Protein AF-A0A4Y2K8T0-F1 (afdb_monomer_lite)

Organism: Araneus ventricosus (NCBI:txid182803)

Sequence (163 aa):
MEDGILGDSIRFCVNQLVFAHQYVFPCTVATMCGVLFKEFSVFLQRFHEHLQDQCLPLSRNTVISAMKLYSSLYELAHELRNATSLICFVLLSCQLSIMYCSIAVFVLAKTENISIPQICENCLVIALVPASILVIVSCASKIGLQHQKIEISLSLLRSKLNL

Foldseek 3Di:
DVVVVVVVVVVVVVVVVCLCVQAVVLLVLLVVLLVVLQVLLVVLVVLLVVLVVVPVPDDVVVLVVSVVVLVVSVVVVVVSCVVCVVSNVVSLVSLVVVLVVLVVCVVPDDPVPADPVSVVSNVCSPPRSVVSVCSNVVSVVSNVVSNVSSVVSSVVSCVVVVD

Structure (mmCIF, N/CA/C/O backbone):
data_AF-A0A4Y2K8T0-F1
#
_entry.id   AF-A0A4Y2K8T0-F1
#
loop_
_atom_site.group_PDB
_atom_site.id
_atom_site.type_symbol
_atom_site.label_atom_id
_atom_site.label_alt_id
_atom_site.label_comp_id
_atom_site.label_asym_id
_atom_site.label_entity_id
_atom_site.label_seq_id
_atom_site.pdbx_PDB_ins_code
_atom_site.Cartn_x
_atom_site.Cartn_y
_atom_site.Cartn_z
_atom_site.occupancy
_atom_site.B_iso_or_equiv
_atom_site.auth_seq_id
_atom_site.auth_comp_id
_atom_site.auth_asym_id
_atom_site.auth_atom_id
_atom_site.pdbx_PDB_model_num
ATOM 1 N N . MET A 1 1 ? 13.034 -15.402 -43.008 1.00 50.50 1 MET A N 1
ATOM 2 C CA . MET A 1 1 ? 12.254 -14.166 -42.747 1.00 50.50 1 MET A CA 1
ATOM 3 C C . MET A 1 1 ? 11.307 -14.372 -41.566 1.00 50.50 1 MET A C 1
ATOM 5 O O . MET A 1 1 ? 11.224 -13.486 -40.730 1.00 50.50 1 MET A O 1
ATOM 9 N N . GLU A 1 2 ? 10.685 -15.550 -41.433 1.00 52.88 2 GLU A N 1
ATOM 10 C CA . GLU A 1 2 ? 9.852 -15.928 -40.273 1.00 52.88 2 GLU A CA 1
ATOM 11 C C . GLU A 1 2 ? 10.627 -16.039 -38.945 1.00 52.88 2 GLU A C 1
ATOM 13 O O . GLU A 1 2 ? 10.123 -15.590 -37.918 1.00 52.88 2 GLU A O 1
ATOM 18 N N . ASP A 1 3 ? 11.880 -16.510 -38.960 1.00 56.25 3 ASP A N 1
ATOM 19 C CA . ASP A 1 3 ? 12.698 -16.636 -37.735 1.00 56.25 3 ASP A CA 1
ATOM 20 C C . ASP A 1 3 ? 13.004 -15.291 -37.053 1.00 56.25 3 ASP A C 1
ATOM 22 O O . ASP A 1 3 ? 13.142 -15.220 -35.832 1.00 56.25 3 ASP A O 1
ATOM 26 N N . GLY A 1 4 ? 13.073 -14.204 -37.831 1.00 62.00 4 GLY A N 1
ATOM 27 C CA . GLY A 1 4 ? 13.285 -12.852 -37.306 1.00 62.00 4 GLY A CA 1
ATOM 28 C C . GLY A 1 4 ? 12.047 -12.304 -36.596 1.00 62.00 4 GLY A C 1
ATOM 29 O O . GLY A 1 4 ? 12.155 -11.754 -35.506 1.00 62.00 4 GLY A O 1
ATOM 30 N N . ILE A 1 5 ? 10.859 -12.539 -37.163 1.00 68.12 5 ILE A N 1
ATOM 31 C CA . ILE A 1 5 ? 9.579 -12.096 -36.586 1.00 68.12 5 ILE A CA 1
ATOM 32 C C . ILE A 1 5 ? 9.290 -12.851 -35.283 1.00 68.12 5 ILE A C 1
ATOM 34 O O . ILE A 1 5 ? 8.839 -12.253 -34.305 1.00 68.12 5 ILE A O 1
ATOM 38 N N . LEU A 1 6 ? 9.591 -14.154 -35.246 1.00 72.94 6 LEU A N 1
ATOM 39 C CA . LEU A 1 6 ? 9.446 -14.965 -34.039 1.00 72.94 6 LEU A CA 1
ATOM 40 C C . LEU A 1 6 ? 10.425 -14.515 -32.942 1.00 72.94 6 LEU A C 1
ATOM 42 O O . LEU A 1 6 ? 10.022 -14.351 -31.790 1.00 72.94 6 LEU A O 1
ATOM 46 N N . GLY A 1 7 ? 11.688 -14.256 -33.297 1.00 73.31 7 GLY A N 1
ATOM 47 C CA . GLY A 1 7 ? 12.701 -13.751 -32.366 1.00 73.31 7 GLY A CA 1
ATOM 48 C C . GLY A 1 7 ? 12.352 -12.380 -31.776 1.00 73.31 7 GLY A C 1
ATOM 49 O O . GLY A 1 7 ? 12.471 -12.179 -30.563 1.00 73.31 7 GLY A O 1
ATOM 50 N N . ASP A 1 8 ? 11.858 -11.461 -32.603 1.00 72.75 8 ASP A N 1
ATOM 51 C CA . ASP A 1 8 ? 11.431 -10.130 -32.161 1.00 72.75 8 ASP A CA 1
ATOM 52 C C . ASP A 1 8 ? 10.163 -10.192 -31.294 1.00 72.75 8 ASP A C 1
ATOM 54 O O . ASP A 1 8 ? 10.077 -9.506 -30.271 1.00 72.75 8 ASP A O 1
ATOM 58 N N . SER A 1 9 ? 9.213 -11.072 -31.630 1.00 73.81 9 SER A N 1
ATOM 59 C CA . SER A 1 9 ? 8.005 -11.300 -30.827 1.00 73.81 9 SER A CA 1
ATOM 60 C C . SER A 1 9 ? 8.332 -11.877 -29.445 1.00 73.81 9 SER A C 1
ATOM 62 O O . SER A 1 9 ? 7.824 -11.382 -28.437 1.00 73.81 9 SER A O 1
ATOM 64 N N . ILE A 1 10 ? 9.248 -12.849 -29.366 1.00 76.38 10 ILE A N 1
ATOM 65 C CA . ILE A 1 10 ? 9.703 -13.418 -28.089 1.00 76.38 10 ILE A CA 1
ATOM 66 C C . ILE A 1 10 ? 10.378 -12.343 -27.230 1.00 76.38 10 ILE A C 1
ATOM 68 O O . ILE A 1 10 ? 10.063 -12.228 -26.044 1.00 76.38 10 ILE A O 1
ATOM 72 N N . ARG A 1 11 ? 11.265 -11.515 -27.804 1.00 72.44 11 ARG A N 1
ATOM 73 C CA . ARG A 1 11 ? 11.920 -10.418 -27.062 1.00 72.44 11 ARG A CA 1
ATOM 74 C C . ARG A 1 11 ? 10.912 -9.401 -26.541 1.00 72.44 11 ARG A C 1
ATOM 76 O O . ARG A 1 11 ? 11.034 -8.969 -25.396 1.00 72.44 11 ARG A O 1
ATOM 83 N N . PHE A 1 12 ? 9.907 -9.052 -27.342 1.00 75.00 12 PHE A N 1
ATOM 84 C CA . PHE A 1 12 ? 8.834 -8.164 -26.908 1.00 75.00 12 PHE A CA 1
ATOM 85 C C . PHE A 1 12 ? 8.039 -8.763 -25.739 1.00 75.00 12 PHE A C 1
ATOM 87 O O . PHE A 1 12 ? 7.863 -8.100 -24.717 1.00 75.00 12 PHE A O 1
ATOM 94 N N . CYS A 1 13 ? 7.619 -10.028 -25.843 1.00 75.06 13 CYS A N 1
ATOM 95 C CA . CYS A 1 13 ? 6.895 -10.717 -24.774 1.00 75.06 13 CYS A CA 1
ATOM 96 C C . CYS A 1 13 ? 7.715 -10.811 -23.482 1.00 75.06 13 CYS A C 1
ATOM 98 O O . CYS A 1 13 ? 7.183 -10.528 -22.411 1.00 75.06 13 CYS A O 1
ATOM 100 N N . VAL A 1 14 ? 9.003 -11.158 -23.567 1.00 77.12 14 VAL A N 1
ATOM 101 C CA . VAL A 1 14 ? 9.891 -11.236 -22.397 1.00 77.12 14 VAL A CA 1
ATOM 102 C C . VAL A 1 14 ? 10.060 -9.865 -21.746 1.00 77.12 14 VAL A C 1
ATOM 104 O O . VAL A 1 14 ? 9.923 -9.766 -20.529 1.00 77.12 14 VAL A O 1
ATOM 107 N N . ASN A 1 15 ? 10.273 -8.799 -22.525 1.00 73.44 15 ASN A N 1
ATOM 108 C CA . ASN A 1 15 ? 10.371 -7.444 -21.977 1.00 73.44 15 ASN A CA 1
ATOM 109 C C . ASN A 1 15 ? 9.080 -7.011 -21.274 1.00 73.44 15 ASN A C 1
ATOM 111 O O . ASN A 1 15 ? 9.148 -6.481 -20.169 1.00 73.44 15 ASN A O 1
ATOM 115 N N . GLN A 1 16 ? 7.911 -7.284 -21.860 1.00 72.62 16 GLN A N 1
ATOM 116 C CA . GLN A 1 16 ? 6.627 -6.983 -21.219 1.00 72.62 16 GLN A CA 1
ATOM 117 C C . GLN A 1 16 ? 6.419 -7.792 -19.934 1.00 72.62 16 GLN A C 1
ATOM 119 O O . GLN A 1 16 ? 5.904 -7.266 -18.949 1.00 72.62 16 GLN A O 1
ATOM 124 N N . LEU A 1 17 ? 6.853 -9.055 -19.908 1.00 75.88 17 LEU A N 1
ATOM 125 C CA . LEU A 1 17 ? 6.754 -9.904 -18.721 1.00 75.88 17 LEU A CA 1
ATOM 126 C C . LEU A 1 17 ? 7.664 -9.403 -17.590 1.00 75.88 17 LEU A C 1
ATOM 128 O O . LEU A 1 17 ? 7.237 -9.326 -16.438 1.00 75.88 17 LEU A O 1
ATOM 132 N N . VAL A 1 18 ? 8.899 -9.017 -17.926 1.00 76.62 18 VAL A N 1
ATOM 133 C CA . VAL A 1 18 ? 9.856 -8.410 -16.989 1.00 76.62 18 VAL A CA 1
ATOM 134 C C . VAL A 1 18 ? 9.315 -7.078 -16.475 1.00 76.62 18 VAL A C 1
ATOM 136 O O . VAL A 1 18 ? 9.302 -6.860 -15.266 1.00 76.62 18 VAL A O 1
ATOM 139 N N . PHE A 1 19 ? 8.782 -6.232 -17.358 1.00 72.44 19 PHE A N 1
ATOM 140 C CA . PHE A 1 19 ? 8.165 -4.960 -16.987 1.00 72.44 19 PHE A CA 1
ATOM 141 C C . PHE A 1 19 ? 6.970 -5.163 -16.040 1.00 72.44 19 PHE A C 1
ATOM 143 O O . PHE A 1 19 ? 6.880 -4.542 -14.977 1.00 72.44 19 PHE A O 1
ATOM 150 N N . ALA A 1 20 ? 6.067 -6.089 -16.368 1.00 73.44 20 ALA A N 1
ATOM 151 C CA . ALA A 1 20 ? 4.927 -6.416 -15.520 1.00 73.44 20 ALA A CA 1
ATOM 152 C C . ALA A 1 20 ? 5.370 -6.926 -14.139 1.00 73.44 20 ALA A C 1
ATOM 154 O O . ALA A 1 20 ? 4.820 -6.510 -13.117 1.00 73.44 20 ALA A O 1
ATOM 155 N N . HIS A 1 21 ? 6.393 -7.778 -14.088 1.00 74.06 21 HIS A N 1
ATOM 156 C CA . HIS A 1 21 ? 6.911 -8.308 -12.831 1.00 74.06 21 HIS A CA 1
ATOM 157 C C . HIS A 1 21 ? 7.630 -7.247 -11.986 1.00 74.06 21 HIS A C 1
ATOM 159 O O . HIS A 1 21 ? 7.464 -7.209 -10.769 1.00 74.06 21 HIS A O 1
ATOM 165 N N . GLN A 1 22 ? 8.403 -6.366 -12.616 1.00 70.31 22 GLN A N 1
ATOM 166 C CA . GLN A 1 22 ? 9.252 -5.405 -11.917 1.00 70.31 22 GLN A CA 1
ATOM 167 C C . GLN A 1 22 ? 8.499 -4.137 -11.490 1.00 70.31 22 GLN A C 1
ATOM 169 O O . GLN A 1 22 ? 8.862 -3.522 -10.487 1.00 70.31 22 GLN A O 1
ATOM 174 N N . TYR A 1 23 ? 7.433 -3.765 -12.207 1.00 71.00 23 TYR A N 1
ATOM 175 C CA . TYR A 1 23 ? 6.730 -2.497 -11.990 1.00 71.00 23 TYR A CA 1
ATOM 176 C C . TYR A 1 23 ? 5.252 -2.679 -11.644 1.00 71.00 23 TYR A C 1
ATOM 178 O O . TYR A 1 23 ? 4.779 -2.136 -10.644 1.00 71.00 23 TYR A O 1
ATOM 186 N N . VAL A 1 24 ? 4.512 -3.477 -12.418 1.00 73.31 24 VAL A N 1
ATOM 187 C CA . VAL A 1 24 ? 3.059 -3.637 -12.224 1.00 73.31 24 VAL A CA 1
ATOM 188 C C . VAL A 1 24 ? 2.750 -4.478 -10.989 1.00 73.31 24 VAL A C 1
ATOM 190 O O . VAL A 1 24 ? 1.855 -4.132 -10.215 1.00 73.31 24 VAL A O 1
ATOM 193 N N . PHE A 1 25 ? 3.497 -5.558 -10.760 1.00 76.44 25 PHE A N 1
ATOM 194 C CA . PHE A 1 25 ? 3.270 -6.450 -9.626 1.00 76.44 25 PHE A CA 1
ATOM 195 C C . PHE A 1 25 ? 3.483 -5.748 -8.271 1.00 76.44 25 PHE A C 1
ATOM 197 O O . PHE A 1 25 ? 2.545 -5.750 -7.470 1.00 76.44 25 PHE A O 1
ATOM 204 N N . PRO A 1 26 ? 4.605 -5.043 -8.015 1.00 74.69 26 PRO A N 1
ATOM 205 C CA . PRO A 1 26 ? 4.769 -4.244 -6.802 1.00 74.69 26 PRO A CA 1
ATOM 206 C C . PRO A 1 26 ? 3.658 -3.209 -6.603 1.00 74.69 26 PRO A C 1
ATOM 208 O O . PRO A 1 26 ? 3.173 -3.037 -5.485 1.00 74.69 26 PRO A O 1
ATOM 211 N N . CYS A 1 27 ? 3.223 -2.536 -7.679 1.00 71.94 27 CYS A N 1
ATOM 212 C CA . CYS A 1 27 ? 2.149 -1.539 -7.611 1.00 71.94 27 CYS A CA 1
ATOM 213 C C . CYS A 1 27 ? 0.830 -2.196 -7.216 1.00 71.94 27 CYS A C 1
ATOM 215 O O . CYS A 1 27 ? 0.133 -1.694 -6.341 1.00 71.94 27 CYS A O 1
ATOM 217 N N . THR A 1 28 ? 0.535 -3.358 -7.792 1.00 78.19 28 THR A N 1
ATOM 218 C CA . THR A 1 28 ? -0.676 -4.127 -7.496 1.00 78.19 28 THR A CA 1
ATOM 219 C C . THR A 1 28 ? -0.688 -4.598 -6.045 1.00 78.19 28 THR A C 1
ATOM 221 O O . THR A 1 28 ? -1.700 -4.441 -5.366 1.00 78.19 28 THR A O 1
ATOM 224 N N . VAL A 1 29 ? 0.435 -5.112 -5.531 1.00 78.88 29 VAL A N 1
ATOM 225 C CA . VAL A 1 29 ? 0.552 -5.528 -4.123 1.00 78.88 29 VAL A CA 1
ATOM 226 C C . VAL A 1 29 ? 0.382 -4.327 -3.189 1.00 78.88 29 VAL A C 1
ATOM 228 O O . VAL A 1 29 ? -0.402 -4.398 -2.245 1.00 78.88 29 VAL A O 1
ATOM 231 N N . ALA A 1 30 ? 1.033 -3.199 -3.485 1.00 76.69 30 ALA A N 1
ATOM 232 C CA . ALA A 1 30 ? 0.877 -1.960 -2.724 1.00 76.69 30 ALA A CA 1
ATOM 233 C C . ALA A 1 30 ? -0.586 -1.471 -2.706 1.00 76.69 30 ALA A C 1
ATOM 235 O O . ALA A 1 30 ? -1.118 -1.120 -1.649 1.00 76.69 30 ALA A O 1
ATOM 236 N N . THR A 1 31 ? -1.272 -1.507 -3.852 1.00 75.50 31 THR A N 1
ATOM 237 C CA . THR A 1 31 ? -2.699 -1.172 -3.949 1.00 75.50 31 THR A CA 1
ATOM 238 C C . THR A 1 31 ? -3.567 -2.145 -3.154 1.00 75.50 31 THR A C 1
ATOM 240 O O . THR A 1 31 ? -4.449 -1.692 -2.428 1.00 75.50 31 THR A O 1
ATOM 243 N N . MET A 1 32 ? -3.307 -3.453 -3.222 1.00 81.75 32 MET A N 1
ATOM 244 C CA . MET A 1 32 ? -4.031 -4.463 -2.438 1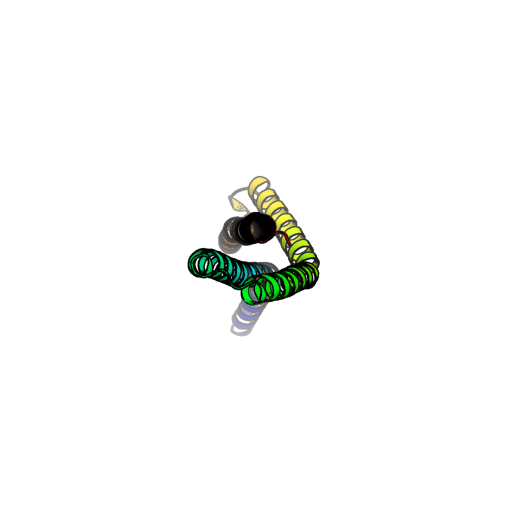.00 81.75 32 MET A CA 1
ATOM 245 C C . MET A 1 32 ? -3.869 -4.234 -0.931 1.00 81.75 32 MET A C 1
ATOM 247 O O . MET A 1 32 ? -4.861 -4.242 -0.202 1.00 81.75 32 MET A O 1
ATOM 251 N N . CYS A 1 33 ? -2.654 -3.934 -0.460 1.00 78.25 33 CYS A N 1
ATOM 252 C CA . CYS A 1 33 ? -2.424 -3.530 0.929 1.00 78.25 33 CYS A CA 1
ATOM 253 C C . CYS A 1 33 ? -3.227 -2.269 1.285 1.00 78.25 33 CYS A C 1
ATOM 255 O O . CYS A 1 33 ? -3.870 -2.217 2.333 1.00 78.25 33 CYS A O 1
ATOM 257 N N . GLY A 1 34 ? -3.257 -1.276 0.394 1.00 77.19 34 GLY A N 1
ATOM 258 C CA . GLY A 1 34 ? -4.091 -0.083 0.540 1.00 77.19 34 GLY A CA 1
ATOM 259 C C . GLY A 1 34 ? -5.588 -0.387 0.668 1.00 77.19 34 GLY A C 1
ATOM 260 O O . GLY A 1 34 ? -6.259 0.190 1.524 1.00 77.19 34 GLY A O 1
ATOM 261 N N . VAL A 1 35 ? -6.115 -1.318 -0.133 1.00 82.12 35 VAL A N 1
ATOM 262 C CA . VAL A 1 35 ? -7.517 -1.766 -0.058 1.00 82.12 35 VAL A CA 1
ATOM 263 C C . VAL A 1 35 ? -7.807 -2.437 1.283 1.00 82.12 35 VAL A C 1
ATOM 265 O O . VAL A 1 35 ? -8.802 -2.092 1.917 1.00 82.12 35 VAL A O 1
ATOM 268 N N . LEU A 1 36 ? -6.924 -3.319 1.759 1.00 80.31 36 LEU A N 1
ATOM 269 C CA . LEU A 1 36 ? -7.068 -3.945 3.079 1.00 80.31 36 LEU A CA 1
ATOM 270 C C . LEU A 1 36 ? -7.102 -2.897 4.197 1.00 80.31 36 LEU A C 1
ATOM 272 O O . LEU A 1 36 ? -7.977 -2.940 5.062 1.00 80.31 36 LEU A O 1
ATOM 276 N N . PHE A 1 37 ? -6.209 -1.905 4.147 1.00 79.19 37 PHE A N 1
ATOM 277 C CA . PHE A 1 37 ? -6.225 -0.798 5.103 1.00 79.19 37 PHE A CA 1
ATOM 278 C C . PHE A 1 37 ? -7.504 0.046 5.010 1.00 79.19 37 PHE A C 1
ATOM 280 O O . PHE A 1 37 ? -8.031 0.489 6.032 1.00 79.19 37 PHE A O 1
ATOM 287 N N . LYS A 1 38 ? -8.036 0.264 3.804 1.00 82.56 38 LYS A N 1
ATOM 288 C CA . LYS A 1 38 ? -9.302 0.979 3.610 1.00 82.56 38 LYS A CA 1
ATOM 289 C C . LYS A 1 38 ? -10.477 0.219 4.225 1.00 82.56 38 LYS A C 1
ATOM 291 O O . LYS A 1 38 ? -11.241 0.827 4.971 1.00 82.56 38 LYS A O 1
ATOM 296 N N . GLU A 1 39 ? -10.617 -1.071 3.933 1.00 83.06 39 GLU A N 1
ATOM 297 C CA . GLU A 1 39 ? -11.683 -1.911 4.497 1.00 83.06 39 GLU A CA 1
ATOM 298 C C . GLU A 1 39 ? -11.606 -1.942 6.025 1.00 83.06 39 GLU A C 1
ATOM 300 O O . GLU A 1 39 ? -12.606 -1.719 6.710 1.00 83.06 39 GLU A O 1
ATOM 305 N N . PHE A 1 40 ? -10.397 -2.089 6.571 1.00 80.25 40 PHE A N 1
ATOM 306 C CA . PHE A 1 40 ? -10.179 -2.027 8.011 1.00 80.25 40 PHE A CA 1
ATOM 307 C C . PHE A 1 40 ? -10.576 -0.664 8.606 1.00 80.25 40 PHE A C 1
ATOM 309 O O . PHE A 1 40 ? -11.249 -0.594 9.634 1.00 80.25 40 PHE A O 1
ATOM 316 N N . SER A 1 41 ? -10.238 0.438 7.930 1.00 78.69 41 SER A N 1
ATOM 317 C CA . SER A 1 41 ? -10.660 1.779 8.345 1.00 78.69 41 SER A CA 1
ATOM 318 C C . SER A 1 41 ? -12.182 1.959 8.322 1.00 78.69 41 SER A C 1
ATOM 320 O O . SER A 1 41 ? -12.708 2.650 9.196 1.00 78.69 41 SER A O 1
ATOM 322 N N . VAL A 1 42 ? -12.886 1.392 7.336 1.00 84.19 42 VAL A N 1
ATOM 323 C CA . VAL A 1 42 ? -14.359 1.437 7.259 1.00 84.19 42 VAL A CA 1
ATOM 324 C C . VAL A 1 42 ? -14.971 0.619 8.390 1.00 84.19 42 VAL A C 1
ATOM 326 O O . VAL A 1 42 ? -15.927 1.062 9.025 1.00 84.19 42 VAL A O 1
ATOM 329 N N . PHE A 1 43 ? -14.399 -0.548 8.683 1.00 83.56 43 PHE A N 1
ATOM 330 C CA . PHE A 1 43 ? -14.824 -1.372 9.805 1.00 83.56 43 PHE A CA 1
ATOM 331 C C . PHE A 1 43 ? -14.697 -0.621 11.141 1.00 83.56 43 PHE A C 1
ATOM 333 O O . PHE A 1 43 ? -15.663 -0.558 11.902 1.00 83.56 43 PHE A O 1
ATOM 340 N N . LEU A 1 44 ? -13.546 0.013 11.401 1.00 80.50 44 LEU A N 1
ATOM 341 C CA . LEU A 1 44 ? -13.340 0.829 12.605 1.00 80.50 44 LEU A CA 1
ATOM 342 C C . LEU A 1 44 ? -14.329 1.994 12.696 1.00 80.50 44 LEU A C 1
ATOM 344 O O . LEU A 1 44 ? -14.848 2.278 13.774 1.00 80.50 44 LEU A O 1
ATOM 348 N N . GLN A 1 45 ? -14.616 2.654 11.573 1.00 81.75 45 GLN A N 1
ATOM 349 C CA . GLN A 1 45 ? -15.601 3.730 11.540 1.00 81.75 45 GLN A CA 1
ATOM 350 C C . GLN A 1 45 ? -16.996 3.227 11.939 1.00 81.75 45 GLN A C 1
ATOM 352 O O . GLN A 1 45 ? -17.627 3.830 12.802 1.00 81.75 45 GLN A O 1
ATOM 357 N N . ARG A 1 46 ? -17.452 2.100 11.379 1.00 84.81 46 ARG A N 1
ATOM 358 C CA . ARG A 1 46 ? -18.745 1.500 11.753 1.00 84.81 46 ARG A CA 1
ATOM 359 C C . ARG A 1 46 ? -18.788 1.103 13.224 1.00 84.81 46 ARG A C 1
ATOM 361 O O . ARG A 1 46 ? -19.816 1.262 13.871 1.00 84.81 46 ARG A O 1
ATOM 368 N N . PHE A 1 47 ? -17.677 0.605 13.764 1.00 81.12 47 PHE A N 1
ATOM 369 C CA . PHE A 1 47 ? -17.577 0.302 15.189 1.00 81.12 47 PHE A CA 1
ATOM 370 C C . PHE A 1 47 ? -17.713 1.564 16.054 1.00 81.12 47 PHE A C 1
ATOM 372 O O . PHE A 1 47 ? -18.421 1.546 17.059 1.00 81.12 47 PHE A O 1
ATOM 379 N N . HIS A 1 48 ? -17.086 2.671 15.649 1.00 80.50 48 HIS A N 1
ATOM 380 C CA . HIS A 1 48 ? -17.233 3.962 16.321 1.00 80.50 48 HIS A CA 1
ATOM 381 C C . HIS A 1 48 ? -18.670 4.505 16.256 1.00 80.50 48 HIS A C 1
ATOM 383 O O . HIS A 1 48 ? -19.196 4.943 17.277 1.00 80.50 48 HIS A O 1
ATOM 389 N N . GLU A 1 49 ? -19.314 4.443 15.089 1.00 83.50 49 GLU A N 1
ATOM 390 C CA . GLU A 1 49 ? -20.721 4.836 14.907 1.00 83.50 49 GLU A CA 1
ATOM 391 C C . GLU A 1 49 ? -21.641 3.987 15.796 1.00 83.50 49 GLU A C 1
ATOM 393 O O . GLU A 1 49 ? -22.451 4.519 16.551 1.00 83.50 49 GLU A O 1
ATOM 398 N N . HIS A 1 50 ? -21.430 2.669 15.824 1.00 79.69 50 HIS A N 1
ATOM 399 C CA . HIS A 1 50 ? -22.181 1.766 16.693 1.00 79.69 50 HIS A CA 1
ATOM 400 C C . HIS A 1 50 ? -21.987 2.074 18.186 1.00 79.69 50 HIS A C 1
ATOM 402 O O . HIS A 1 50 ? -22.936 2.013 18.967 1.00 79.69 50 HIS A O 1
ATOM 408 N N . LEU A 1 51 ? -20.766 2.435 18.592 1.00 73.62 51 LEU A N 1
ATOM 409 C CA . LEU A 1 51 ? -20.465 2.891 19.950 1.00 73.62 51 LEU A CA 1
ATOM 410 C C . LEU A 1 51 ? -21.208 4.187 20.315 1.00 73.62 51 LEU A C 1
ATOM 412 O O . LEU A 1 51 ? -21.627 4.334 21.463 1.00 73.62 51 LEU A O 1
ATOM 416 N N . GLN A 1 52 ? -21.370 5.117 19.368 1.00 73.62 52 GLN A N 1
ATOM 417 C CA . GLN A 1 52 ? -22.150 6.341 19.578 1.00 73.62 52 GLN A CA 1
ATOM 418 C C . GLN A 1 52 ? -23.657 6.066 19.655 1.00 73.62 52 GLN A C 1
ATOM 420 O O . GLN A 1 52 ? -24.323 6.632 20.521 1.00 73.62 52 GLN A O 1
ATOM 425 N N . ASP A 1 53 ? -24.185 5.165 18.828 1.00 73.69 53 ASP A N 1
ATOM 426 C CA . ASP A 1 53 ? -25.613 4.815 18.836 1.00 73.69 53 ASP A CA 1
ATOM 427 C C . ASP A 1 53 ? -26.019 4.043 20.102 1.00 73.69 53 ASP A C 1
ATOM 429 O O . ASP A 1 53 ? -27.095 4.257 20.663 1.00 73.69 53 ASP A O 1
ATOM 433 N N . GLN A 1 54 ? -25.134 3.187 20.625 1.00 63.88 54 GLN A N 1
ATOM 434 C CA . GLN A 1 54 ? -25.362 2.447 21.874 1.00 63.88 54 GLN A CA 1
ATOM 435 C C . GLN A 1 54 ? -25.228 3.309 23.142 1.00 63.88 54 GLN A C 1
ATOM 437 O O . GLN A 1 54 ? -25.383 2.803 24.256 1.00 63.88 54 GLN A O 1
ATOM 442 N N . CYS A 1 55 ? -24.992 4.617 23.008 1.00 58.16 55 CYS A N 1
ATOM 443 C CA . CYS A 1 55 ? -24.858 5.535 24.139 1.00 58.16 55 CYS A CA 1
ATOM 444 C C . CYS A 1 55 ? -26.187 5.787 24.901 1.00 58.16 55 CYS A C 1
ATOM 446 O O . CYS A 1 55 ? -26.198 6.500 25.904 1.00 58.16 55 CYS A O 1
ATOM 448 N N . LEU A 1 56 ? -27.309 5.203 24.452 1.00 55.22 56 LEU A N 1
ATOM 449 C CA . LEU A 1 56 ? -28.672 5.521 24.907 1.00 55.22 56 LEU A CA 1
ATOM 450 C C . LEU A 1 56 ? -29.536 4.324 25.372 1.00 55.22 56 LEU A C 1
ATOM 452 O O . LEU A 1 56 ? -30.746 4.478 25.526 1.00 55.22 56 LEU A O 1
ATOM 456 N N . PRO A 1 57 ? -28.952 3.165 25.728 1.00 59.66 57 PRO A N 1
ATOM 457 C CA . PRO A 1 57 ? -29.009 2.790 27.146 1.00 59.66 57 PRO A CA 1
ATOM 458 C C . PRO A 1 57 ? -27.721 2.079 27.596 1.00 59.66 57 PRO A C 1
ATOM 460 O O . PRO A 1 57 ? -27.487 0.906 27.306 1.00 59.66 57 PRO A O 1
ATOM 463 N N . LEU A 1 58 ? -26.876 2.797 28.339 1.00 60.41 58 LEU A N 1
ATOM 464 C CA . LEU A 1 58 ? -25.555 2.338 28.775 1.00 60.41 58 LEU A CA 1
ATOM 465 C C . LEU A 1 58 ? -25.643 1.218 29.828 1.00 60.41 58 LEU A C 1
ATOM 467 O O . LEU A 1 58 ? -25.653 1.466 31.034 1.00 60.41 58 LEU A O 1
ATOM 471 N N . SER A 1 59 ? -25.664 -0.041 29.390 1.00 71.94 59 SER A N 1
ATOM 472 C CA . SER A 1 59 ? -25.400 -1.162 30.294 1.00 71.94 59 SER A CA 1
ATOM 473 C C . SER A 1 59 ? -23.887 -1.302 30.511 1.00 71.94 59 SER A C 1
ATOM 475 O O . SER A 1 59 ? -23.096 -1.274 29.564 1.00 71.94 59 SER A O 1
ATOM 477 N N . ARG A 1 60 ? -23.460 -1.490 31.765 1.00 73.12 60 ARG A N 1
ATOM 478 C CA . ARG A 1 60 ? -22.047 -1.722 32.124 1.00 73.12 60 ARG A CA 1
ATOM 479 C C . ARG A 1 60 ? -21.428 -2.880 31.326 1.00 73.12 60 ARG A C 1
ATOM 481 O O . ARG A 1 60 ? -20.279 -2.797 30.899 1.00 73.12 60 ARG A O 1
ATOM 488 N N . ASN A 1 61 ? -22.207 -3.936 31.093 1.00 79.00 61 ASN A N 1
ATOM 489 C CA . ASN A 1 61 ? -21.778 -5.116 30.342 1.00 79.00 61 ASN A CA 1
ATOM 490 C C . ASN A 1 61 ? -21.512 -4.790 28.866 1.00 79.00 61 ASN A C 1
ATOM 492 O O . ASN A 1 61 ? -20.553 -5.306 28.294 1.00 79.00 61 ASN A O 1
ATOM 496 N N . THR A 1 62 ? -22.305 -3.892 28.277 1.00 76.25 62 THR A N 1
ATOM 497 C CA . THR A 1 62 ? -22.119 -3.411 26.902 1.00 76.25 62 THR A CA 1
ATOM 498 C C . THR A 1 62 ? -20.793 -2.666 26.757 1.00 76.25 62 THR A C 1
ATOM 500 O O . THR A 1 62 ? -20.035 -2.942 25.831 1.00 76.25 62 THR A O 1
ATOM 503 N N . VAL A 1 63 ? -20.457 -1.777 27.699 1.00 75.50 63 VAL A N 1
ATOM 504 C CA . VAL A 1 63 ? -19.197 -1.010 27.649 1.00 75.50 63 VAL A CA 1
ATOM 505 C C . VAL A 1 63 ? -17.975 -1.904 27.860 1.00 75.50 63 VAL A C 1
ATOM 507 O O . VAL A 1 63 ? -16.996 -1.778 27.127 1.00 75.50 63 VAL A O 1
ATOM 510 N N . ILE A 1 64 ? -18.042 -2.864 28.789 1.00 80.06 64 ILE A N 1
ATOM 511 C CA . ILE A 1 64 ? -16.970 -3.857 28.978 1.00 80.06 64 ILE A CA 1
ATOM 512 C C . ILE A 1 64 ? -16.789 -4.712 27.713 1.00 80.06 64 ILE A C 1
ATOM 514 O O . ILE A 1 64 ? -15.659 -4.978 27.301 1.00 80.06 64 ILE A O 1
ATOM 518 N N . SER A 1 65 ? -17.886 -5.136 27.079 1.00 82.19 65 SER A N 1
ATOM 519 C CA . SER A 1 65 ? -17.841 -5.892 25.824 1.00 82.19 65 SER A CA 1
ATOM 520 C C . SER A 1 65 ? -17.227 -5.068 24.688 1.00 82.19 65 SER A C 1
ATOM 522 O O . SER A 1 65 ? -16.343 -5.564 23.990 1.00 82.19 65 SER A O 1
ATOM 524 N N . ALA A 1 66 ? -17.605 -3.794 24.558 1.00 79.19 66 ALA A N 1
ATOM 525 C CA . ALA A 1 66 ? -17.047 -2.901 23.550 1.00 79.19 66 ALA A CA 1
ATOM 526 C C . ALA A 1 66 ? -15.552 -2.617 23.772 1.00 79.19 66 ALA A C 1
ATOM 528 O O . ALA A 1 66 ? -14.794 -2.573 22.808 1.00 79.19 66 ALA A O 1
ATOM 529 N N . MET A 1 67 ? -15.097 -2.494 25.024 1.00 79.38 67 MET A N 1
ATOM 530 C CA . MET A 1 67 ? -13.667 -2.381 25.340 1.00 79.38 67 MET A CA 1
ATOM 531 C C . MET A 1 67 ? -12.879 -3.634 24.952 1.00 79.38 67 MET A C 1
ATOM 533 O O . MET A 1 67 ? -11.792 -3.516 24.389 1.00 79.38 67 MET A O 1
ATOM 537 N N . LYS A 1 68 ? -13.421 -4.832 25.217 1.00 85.25 68 LYS A N 1
ATOM 538 C CA . LYS A 1 68 ? -12.793 -6.090 24.779 1.00 85.25 68 LYS A CA 1
ATOM 539 C C . LYS A 1 68 ? -12.700 -6.158 23.258 1.00 85.25 68 LYS A C 1
ATOM 541 O O . LYS A 1 68 ? -11.633 -6.459 22.735 1.00 85.25 68 LYS A O 1
ATOM 546 N N . LEU A 1 69 ? -13.787 -5.823 22.563 1.00 84.25 69 LEU A N 1
ATOM 547 C CA . LEU A 1 69 ? -13.807 -5.792 21.104 1.00 84.25 69 LEU A CA 1
ATOM 548 C C . LEU A 1 69 ? -12.809 -4.766 20.549 1.00 84.25 69 LEU A C 1
ATOM 550 O O . LEU A 1 69 ? -12.059 -5.091 19.637 1.00 84.25 69 LEU A O 1
ATOM 554 N N . TYR A 1 70 ? -12.726 -3.568 21.135 1.00 82.75 70 TYR A N 1
ATOM 555 C CA . TYR A 1 70 ? -11.712 -2.576 20.770 1.00 82.75 70 TYR A CA 1
ATOM 556 C C . TYR A 1 70 ? -10.284 -3.095 20.960 1.00 82.75 70 TYR A C 1
ATOM 558 O O . TYR A 1 70 ? -9.460 -2.909 20.070 1.00 82.75 70 TYR A O 1
ATOM 566 N N . SER A 1 71 ? -9.997 -3.779 22.073 1.00 81.12 71 SER A N 1
ATOM 567 C CA . SER A 1 71 ? -8.686 -4.396 22.309 1.00 81.12 71 SER A CA 1
ATOM 568 C C . SER A 1 71 ? -8.343 -5.418 21.224 1.00 81.12 71 SER A C 1
ATOM 570 O O . SER A 1 71 ? -7.244 -5.372 20.679 1.00 81.12 71 SER A O 1
ATOM 572 N N . SER A 1 72 ? -9.285 -6.295 20.861 1.00 85.88 72 SER A N 1
ATOM 573 C CA . SER A 1 72 ? -9.087 -7.269 19.779 1.00 85.88 72 SER A CA 1
ATOM 574 C C . SER A 1 72 ? -8.912 -6.600 18.413 1.00 85.88 72 SER A C 1
ATOM 576 O O . SER A 1 72 ? -8.094 -7.037 17.610 1.00 85.88 72 SER A O 1
ATOM 578 N N . LEU A 1 73 ? -9.643 -5.515 18.139 1.00 82.25 73 LEU A N 1
ATOM 579 C CA . LEU A 1 73 ? -9.479 -4.744 16.904 1.00 82.25 73 LEU A CA 1
ATOM 580 C C . LEU A 1 73 ? -8.135 -4.024 16.851 1.00 82.25 73 LEU A C 1
ATOM 582 O O . LEU A 1 73 ? -7.528 -3.947 15.789 1.00 82.25 73 LEU A O 1
ATOM 586 N N . TYR A 1 74 ? -7.660 -3.512 17.982 1.00 79.94 74 TYR A N 1
ATOM 587 C CA . TYR A 1 74 ? -6.342 -2.902 18.085 1.00 79.94 74 TYR A CA 1
ATOM 588 C C . TYR A 1 74 ? -5.224 -3.923 17.849 1.00 79.94 74 TYR A C 1
ATOM 590 O O . TYR A 1 74 ? -4.297 -3.652 17.088 1.00 79.94 74 TYR A O 1
ATOM 598 N N . GLU A 1 75 ? -5.339 -5.111 18.439 1.00 84.81 75 GLU A N 1
ATOM 599 C CA . GLU A 1 75 ? -4.401 -6.214 18.218 1.00 84.81 75 GLU A CA 1
ATOM 600 C C . GLU A 1 75 ? -4.377 -6.637 16.743 1.00 84.81 75 GLU A C 1
ATOM 602 O O . GLU A 1 75 ? -3.312 -6.654 16.128 1.00 84.81 75 GLU A O 1
ATOM 607 N N . LEU A 1 76 ? -5.550 -6.821 16.126 1.00 83.12 76 LEU A N 1
ATOM 608 C CA . LEU A 1 76 ? -5.667 -7.139 14.701 1.00 83.12 76 LEU A CA 1
ATOM 609 C C . LEU A 1 76 ? -5.069 -6.045 13.799 1.00 83.12 76 LEU A C 1
ATOM 611 O O . LEU A 1 76 ? -4.384 -6.351 12.822 1.00 83.12 76 LEU A O 1
ATOM 615 N N . ALA A 1 77 ? -5.290 -4.764 14.120 1.00 79.94 77 ALA A N 1
ATOM 616 C CA . ALA A 1 77 ? -4.675 -3.646 13.400 1.00 79.94 77 ALA A CA 1
ATOM 617 C C . ALA A 1 77 ? -3.145 -3.709 13.477 1.00 79.94 77 ALA A C 1
ATOM 619 O O . ALA A 1 77 ? -2.445 -3.442 12.493 1.00 79.94 77 ALA A O 1
ATOM 620 N N . HIS A 1 78 ? -2.626 -4.059 14.654 1.00 82.00 78 HIS A N 1
ATOM 621 C CA . HIS A 1 78 ? -1.198 -4.154 14.889 1.00 82.00 78 HIS A CA 1
ATOM 622 C C . HIS A 1 78 ? -0.578 -5.344 14.151 1.00 82.00 78 HIS A C 1
ATOM 624 O O . HIS A 1 78 ? 0.474 -5.175 13.528 1.00 82.00 78 HIS A O 1
ATOM 630 N N . GLU A 1 79 ? -1.229 -6.507 14.158 1.00 84.69 79 GLU A N 1
ATOM 631 C CA . GLU A 1 79 ? -0.806 -7.678 13.387 1.00 84.69 79 GLU A CA 1
ATOM 632 C C . GLU A 1 79 ? -0.829 -7.398 11.885 1.00 84.69 79 GLU A C 1
ATOM 634 O O . GLU A 1 79 ? 0.159 -7.660 11.196 1.00 84.69 79 GLU A O 1
ATOM 639 N N . LEU A 1 80 ? -1.902 -6.775 11.384 1.00 80.69 80 LEU A N 1
ATOM 640 C CA . LEU A 1 80 ? -2.006 -6.375 9.982 1.00 80.69 80 LEU A CA 1
ATOM 641 C C . LEU A 1 80 ? -0.873 -5.417 9.600 1.00 80.69 80 LEU A C 1
ATOM 643 O O . LEU A 1 80 ? -0.227 -5.601 8.566 1.00 80.69 80 LEU A O 1
ATOM 647 N N . ARG A 1 81 ? -0.582 -4.418 10.443 1.00 81.00 81 ARG A N 1
ATOM 648 C CA . ARG A 1 81 ? 0.555 -3.510 10.245 1.00 81.00 81 ARG A CA 1
ATOM 649 C C . ARG A 1 81 ? 1.877 -4.270 10.258 1.00 81.00 81 ARG A C 1
ATOM 651 O O . ARG A 1 81 ? 2.709 -4.013 9.397 1.00 81.00 81 ARG A O 1
ATOM 658 N N . ASN A 1 82 ? 2.099 -5.187 11.192 1.00 80.81 82 ASN A N 1
ATOM 659 C CA . ASN A 1 82 ? 3.362 -5.922 11.278 1.00 80.81 82 ASN A CA 1
ATOM 660 C C . ASN A 1 82 ? 3.572 -6.804 10.043 1.00 80.81 82 ASN A C 1
ATOM 662 O O . ASN A 1 82 ? 4.637 -6.739 9.432 1.00 80.81 82 ASN A O 1
ATOM 666 N N . ALA A 1 83 ? 2.537 -7.532 9.619 1.00 80.69 83 ALA A N 1
ATOM 667 C CA . ALA A 1 83 ? 2.576 -8.386 8.436 1.00 80.69 83 ALA A CA 1
ATOM 668 C C . ALA A 1 83 ? 2.817 -7.594 7.141 1.00 80.69 83 ALA A C 1
ATOM 670 O O . ALA A 1 83 ? 3.528 -8.055 6.250 1.00 80.69 83 ALA A O 1
ATOM 671 N N . THR A 1 84 ? 2.242 -6.392 7.031 1.00 79.31 84 THR A N 1
ATOM 672 C CA . THR A 1 84 ? 2.298 -5.602 5.791 1.00 79.31 84 THR A CA 1
ATOM 673 C C . THR A 1 84 ? 3.413 -4.560 5.770 1.00 79.31 84 THR A C 1
ATOM 675 O O . THR A 1 84 ? 3.848 -4.179 4.691 1.00 79.31 84 THR A O 1
ATOM 678 N N . SER A 1 85 ? 3.921 -4.099 6.917 1.00 78.81 85 SER A N 1
ATOM 679 C CA . SER A 1 85 ? 4.842 -2.951 6.991 1.00 78.81 85 SER A CA 1
ATOM 680 C C . SER A 1 85 ? 6.169 -3.185 6.282 1.00 78.81 85 SER A C 1
ATOM 682 O O . SER A 1 8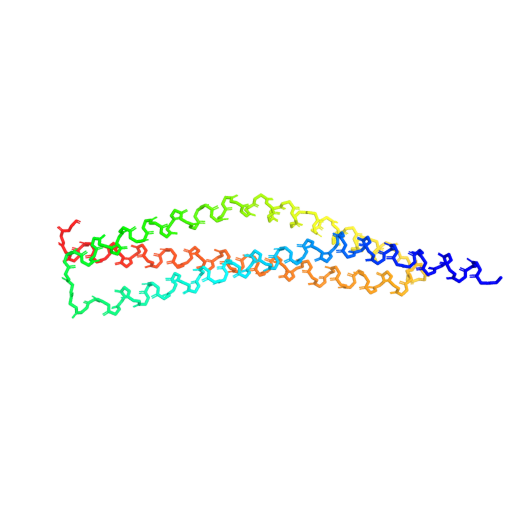5 ? 6.593 -2.325 5.515 1.00 78.81 85 SER A O 1
ATOM 684 N N . LEU A 1 86 ? 6.802 -4.343 6.492 1.00 76.19 86 LEU A N 1
ATOM 685 C CA . LEU A 1 86 ? 8.063 -4.679 5.833 1.00 76.19 86 LEU A CA 1
ATOM 686 C C . LEU A 1 86 ? 7.862 -4.832 4.323 1.00 76.19 86 LEU A C 1
ATOM 688 O O . LEU A 1 86 ? 8.647 -4.303 3.542 1.00 76.19 86 LEU A O 1
ATOM 692 N N . ILE A 1 87 ? 6.783 -5.508 3.921 1.00 78.19 87 ILE A N 1
ATOM 693 C CA . ILE A 1 87 ? 6.437 -5.726 2.512 1.00 78.19 87 ILE A CA 1
ATOM 694 C C . ILE A 1 87 ? 6.185 -4.379 1.828 1.00 78.19 87 ILE A C 1
ATOM 696 O O . ILE A 1 87 ? 6.807 -4.078 0.814 1.00 78.19 87 ILE A O 1
ATOM 700 N N . CYS A 1 88 ? 5.340 -3.530 2.415 1.00 77.75 88 CYS A N 1
ATOM 701 C CA . CYS A 1 88 ? 5.081 -2.182 1.922 1.00 77.75 88 CYS A CA 1
ATOM 702 C C . CYS A 1 88 ? 6.362 -1.345 1.877 1.00 77.75 88 CYS A C 1
ATOM 704 O O . CYS A 1 88 ? 6.595 -0.677 0.879 1.00 77.75 88 CYS A O 1
ATOM 706 N N . PHE A 1 89 ? 7.210 -1.391 2.908 1.00 77.69 89 PHE A N 1
ATOM 707 C CA . PHE A 1 89 ? 8.461 -0.633 2.935 1.00 77.69 89 PHE A CA 1
ATOM 708 C C . PHE A 1 89 ? 9.389 -1.045 1.792 1.00 77.69 89 PHE A C 1
ATOM 710 O O . PHE A 1 89 ? 9.790 -0.196 1.003 1.00 77.69 89 PHE A O 1
ATOM 717 N N . VAL A 1 90 ? 9.668 -2.343 1.646 1.00 75.56 90 VAL A N 1
ATOM 718 C CA . VAL A 1 90 ? 10.550 -2.855 0.589 1.00 75.56 90 VAL A CA 1
ATOM 719 C C . VAL A 1 90 ? 9.989 -2.531 -0.796 1.00 75.56 90 VAL A C 1
ATOM 721 O O . VAL A 1 90 ? 10.715 -2.006 -1.638 1.00 75.56 90 VAL A O 1
ATOM 724 N N . LEU A 1 91 ? 8.694 -2.771 -1.028 1.00 77.44 91 LEU A N 1
ATOM 725 C CA . LEU A 1 91 ? 8.070 -2.499 -2.325 1.00 77.44 91 LEU A CA 1
ATOM 726 C C . LEU A 1 91 ? 8.074 -1.005 -2.661 1.00 77.44 91 LEU A C 1
ATOM 728 O O . LEU A 1 91 ? 8.430 -0.641 -3.780 1.00 77.44 91 LEU A O 1
ATOM 732 N N . LEU A 1 92 ? 7.738 -0.139 -1.703 1.00 78.19 92 LEU A N 1
ATOM 733 C CA . LEU A 1 92 ? 7.753 1.310 -1.906 1.00 78.19 92 LEU A CA 1
ATOM 734 C C . LEU A 1 92 ? 9.175 1.842 -2.111 1.00 78.19 92 LEU A C 1
ATOM 736 O O . LEU A 1 92 ? 9.383 2.688 -2.978 1.00 78.19 92 LEU A O 1
ATOM 740 N N . SER A 1 93 ? 10.167 1.334 -1.375 1.00 79.62 93 SER A N 1
ATOM 741 C CA . SER A 1 93 ? 11.574 1.698 -1.572 1.00 79.62 93 SER A CA 1
ATOM 742 C C . SER A 1 93 ? 12.082 1.283 -2.952 1.00 79.62 93 SER A C 1
ATOM 744 O O . SER A 1 93 ? 12.708 2.093 -3.640 1.00 79.62 93 SER A O 1
ATOM 746 N N . CYS A 1 94 ? 11.774 0.061 -3.396 1.00 77.56 94 CYS A N 1
ATOM 747 C CA . CYS A 1 94 ? 12.102 -0.392 -4.746 1.00 77.56 94 CYS A CA 1
ATOM 748 C C . CYS A 1 94 ? 11.423 0.483 -5.808 1.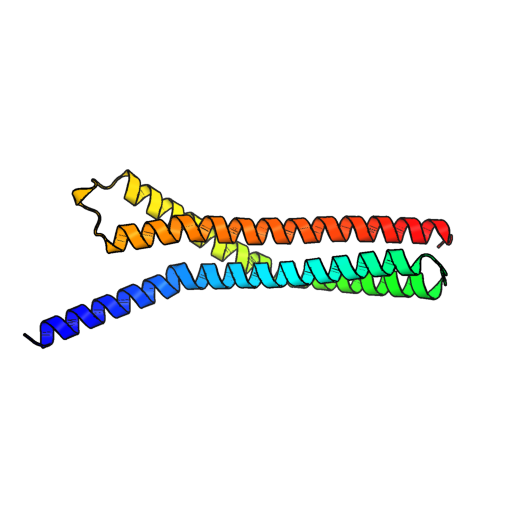00 77.56 94 CYS A C 1
ATOM 750 O O . CYS A 1 94 ? 12.084 0.932 -6.744 1.00 77.56 94 CYS A O 1
ATOM 752 N N . GLN A 1 95 ? 10.135 0.791 -5.642 1.00 80.06 95 GLN A N 1
ATOM 753 C CA . GLN A 1 95 ? 9.388 1.650 -6.562 1.00 80.06 95 GLN A CA 1
ATOM 754 C C . GLN A 1 95 ? 9.932 3.077 -6.635 1.00 80.06 95 GLN A C 1
ATOM 756 O O . GLN A 1 95 ? 10.057 3.627 -7.726 1.00 80.06 95 GLN A O 1
ATOM 761 N N . LEU A 1 96 ? 10.292 3.671 -5.497 1.00 83.00 96 LEU A N 1
ATOM 762 C CA . LEU A 1 96 ? 10.897 5.001 -5.450 1.00 83.00 96 LEU A CA 1
ATOM 763 C C . LEU A 1 96 ? 12.264 5.023 -6.134 1.00 83.00 96 LEU A C 1
ATOM 765 O O . LEU A 1 96 ? 12.548 5.953 -6.886 1.00 83.00 96 LEU A O 1
ATOM 769 N N . SER A 1 97 ? 13.090 3.995 -5.921 1.00 81.31 97 SER A N 1
ATOM 770 C CA . SER A 1 97 ? 14.386 3.865 -6.596 1.00 81.31 97 SER A CA 1
ATOM 771 C C . SER A 1 97 ? 14.215 3.754 -8.112 1.00 81.31 97 SER A C 1
ATOM 773 O O . SER A 1 97 ? 14.872 4.470 -8.864 1.00 81.31 97 SER A O 1
ATOM 775 N N . ILE A 1 98 ? 13.268 2.934 -8.561 1.00 79.88 98 ILE A N 1
ATOM 776 C CA . ILE A 1 98 ? 12.898 2.799 -9.971 1.00 79.88 98 ILE A CA 1
ATOM 777 C C . ILE A 1 98 ? 12.427 4.132 -10.557 1.00 79.88 98 ILE A C 1
ATOM 779 O O . ILE A 1 98 ? 12.872 4.522 -11.637 1.00 79.88 98 ILE A O 1
ATOM 783 N N . MET A 1 99 ? 11.526 4.829 -9.863 1.00 84.12 99 MET A N 1
ATOM 784 C CA . MET A 1 99 ? 10.997 6.114 -10.310 1.00 84.12 99 MET A CA 1
ATOM 785 C C . MET A 1 99 ? 12.124 7.140 -10.426 1.00 84.12 99 MET A C 1
ATOM 787 O O . MET A 1 99 ? 12.218 7.831 -11.437 1.00 84.12 99 MET A O 1
ATOM 791 N N . TYR A 1 100 ? 13.018 7.191 -9.437 1.00 83.25 100 TYR A N 1
ATOM 792 C CA . TYR A 1 100 ? 14.190 8.060 -9.462 1.00 83.25 100 TYR A CA 1
ATOM 793 C C . TYR A 1 100 ? 15.097 7.758 -10.659 1.00 83.25 100 TYR A C 1
ATOM 795 O O . TYR A 1 100 ? 15.455 8.672 -11.398 1.00 83.25 100 TYR A O 1
ATOM 803 N N . CYS A 1 101 ? 15.413 6.483 -10.903 1.00 80.44 101 CYS A N 1
ATOM 804 C CA . CYS A 1 101 ? 16.192 6.068 -12.068 1.00 80.44 101 CYS A CA 1
ATOM 805 C C . CYS A 1 101 ? 15.496 6.438 -13.386 1.00 80.44 101 CYS A C 1
ATOM 807 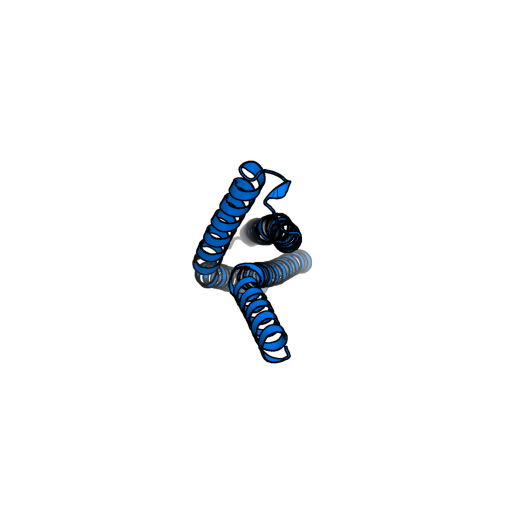O O . CYS A 1 101 ? 16.147 6.940 -14.297 1.00 80.44 101 CYS A O 1
ATOM 809 N N . SER A 1 102 ? 14.178 6.250 -13.476 1.00 80.44 102 SER A N 1
ATOM 810 C CA . SER A 1 102 ? 13.384 6.571 -14.672 1.00 80.44 102 SER A CA 1
ATOM 811 C C . SER A 1 102 ? 13.399 8.073 -14.967 1.00 80.44 102 SER A C 1
ATOM 813 O O . SER A 1 102 ? 13.631 8.485 -16.102 1.00 80.44 102 SER A O 1
ATOM 815 N N . ILE A 1 103 ? 13.234 8.903 -13.931 1.00 81.62 103 ILE A N 1
ATOM 816 C CA . ILE A 1 103 ? 13.339 10.364 -14.035 1.00 81.62 103 ILE A CA 1
ATOM 817 C C . ILE A 1 103 ? 14.762 10.770 -14.427 1.00 81.62 103 ILE A C 1
ATOM 819 O O . ILE A 1 103 ? 14.930 11.595 -15.320 1.00 81.62 103 ILE A O 1
ATOM 823 N N . ALA A 1 104 ? 15.789 10.182 -13.809 1.00 82.88 104 ALA A N 1
ATOM 824 C CA . ALA A 1 104 ? 17.182 10.483 -14.130 1.00 82.88 104 ALA A CA 1
ATOM 825 C C . ALA A 1 104 ? 17.510 10.158 -15.595 1.00 82.88 104 ALA A C 1
ATOM 827 O O . ALA A 1 104 ? 18.116 10.979 -16.279 1.00 82.88 104 ALA A O 1
ATOM 828 N N . VAL A 1 105 ? 17.060 9.006 -16.102 1.00 79.81 105 VAL A N 1
ATOM 829 C CA . VAL A 1 105 ? 17.203 8.637 -17.519 1.00 79.81 105 VAL A CA 1
ATOM 830 C C . VAL A 1 105 ? 16.460 9.625 -18.412 1.00 79.81 105 VAL A C 1
ATOM 832 O O . VAL A 1 105 ? 17.028 10.085 -19.397 1.00 79.81 105 VAL A O 1
ATOM 835 N N . PHE A 1 106 ? 15.229 9.996 -18.060 1.00 77.31 106 PHE A N 1
ATOM 836 C CA . PHE A 1 106 ? 14.440 10.950 -18.837 1.00 77.31 106 PHE A CA 1
ATOM 837 C C . PHE A 1 106 ? 15.088 12.342 -18.904 1.00 77.31 106 PHE A C 1
ATOM 839 O O . PHE A 1 106 ? 15.071 12.978 -19.952 1.00 77.31 106 PHE A O 1
ATOM 846 N N . VAL A 1 107 ? 15.688 12.804 -17.804 1.00 78.94 107 VAL A N 1
ATOM 847 C CA . VAL A 1 107 ? 16.368 14.107 -17.723 1.00 78.94 107 VAL A CA 1
ATOM 848 C C . VAL A 1 107 ? 17.721 14.097 -18.442 1.00 78.94 107 VAL A C 1
ATOM 850 O O . VAL A 1 107 ? 18.095 15.097 -19.051 1.00 78.94 107 VAL A O 1
ATOM 853 N N . LEU A 1 108 ? 18.474 12.994 -18.361 1.00 80.00 108 LEU A N 1
ATOM 854 C CA . LEU A 1 108 ? 19.829 12.896 -18.919 1.00 80.00 108 LEU A CA 1
ATOM 855 C C . LEU A 1 108 ? 19.854 12.479 -20.396 1.00 80.00 108 LEU A C 1
ATOM 857 O O . LEU A 1 108 ? 20.834 12.755 -21.093 1.00 80.00 108 LEU A O 1
ATOM 861 N N . ALA A 1 109 ? 18.817 11.804 -20.890 1.00 76.38 109 ALA A N 1
ATOM 862 C CA . ALA A 1 109 ? 18.751 11.384 -22.282 1.00 76.38 109 ALA A CA 1
ATOM 863 C C . ALA A 1 109 ? 18.363 12.553 -23.200 1.00 76.38 109 ALA A C 1
ATOM 865 O O . ALA A 1 109 ? 17.412 13.289 -22.948 1.00 76.38 109 ALA A O 1
ATOM 866 N N . LYS A 1 110 ? 19.073 12.697 -24.326 1.00 69.25 110 LYS A N 1
ATOM 867 C CA . LYS A 1 110 ? 18.593 13.526 -25.440 1.00 69.25 110 LYS A CA 1
ATOM 868 C C . LYS A 1 110 ? 17.283 12.925 -25.957 1.00 69.25 110 LYS A C 1
ATOM 870 O O . LYS A 1 110 ? 17.195 11.707 -26.093 1.00 69.25 110 LYS A O 1
ATOM 875 N N . THR A 1 111 ? 16.300 13.761 -26.282 1.00 63.53 111 THR A N 1
ATOM 876 C CA . THR A 1 111 ? 14.956 13.364 -26.750 1.00 63.53 111 THR A CA 1
ATOM 877 C C . THR A 1 111 ? 14.969 12.392 -27.933 1.00 63.53 111 THR A C 1
ATOM 879 O O . THR A 1 111 ? 14.045 11.603 -28.080 1.00 63.53 111 THR A O 1
ATOM 882 N N . GLU A 1 112 ? 16.030 12.400 -28.741 1.00 63.88 112 GLU A N 1
ATOM 883 C CA . GLU A 1 112 ? 16.225 11.500 -29.887 1.00 63.88 112 GLU A CA 1
ATOM 884 C C . GLU A 1 112 ? 16.649 10.069 -29.498 1.00 63.88 112 GLU A C 1
ATOM 886 O O . GLU A 1 112 ? 16.539 9.155 -30.310 1.00 63.88 112 GLU A O 1
ATOM 891 N N . ASN A 1 113 ? 17.107 9.849 -28.260 1.00 68.88 113 ASN A N 1
ATOM 892 C CA . ASN A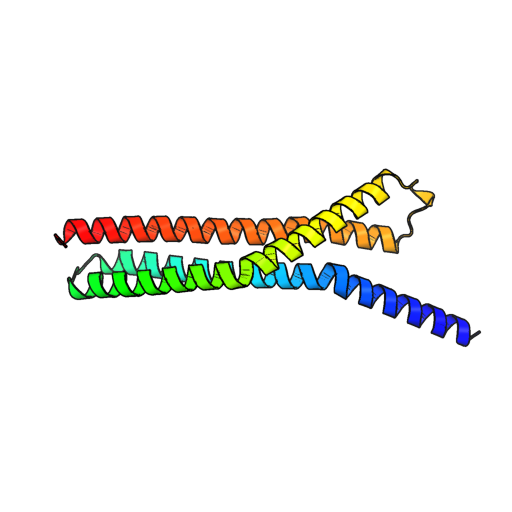 1 113 ? 17.624 8.559 -27.785 1.00 68.88 113 ASN A CA 1
ATOM 893 C C . ASN A 1 113 ? 16.589 7.725 -27.012 1.00 68.88 113 ASN A C 1
ATOM 895 O O . ASN A 1 113 ? 16.907 6.611 -26.592 1.00 68.88 113 ASN A O 1
ATOM 899 N N . ILE A 1 114 ? 15.382 8.252 -26.778 1.00 69.12 114 ILE A N 1
ATOM 900 C CA . ILE A 1 114 ? 14.340 7.559 -26.012 1.00 69.12 114 ILE A CA 1
ATOM 901 C C . ILE A 1 114 ? 13.313 6.982 -26.983 1.00 69.12 114 ILE A C 1
ATOM 903 O O . ILE A 1 114 ? 12.631 7.709 -27.702 1.00 69.12 114 ILE A O 1
ATOM 907 N N . SER A 1 115 ? 13.185 5.658 -26.993 1.00 76.56 115 SER A N 1
ATOM 908 C CA . SER A 1 115 ? 12.173 4.985 -27.808 1.00 76.56 115 SER A CA 1
ATOM 909 C C . SER A 1 115 ? 10.756 5.225 -27.259 1.00 76.56 115 SER A C 1
ATOM 911 O O . SER A 1 115 ? 10.565 5.380 -26.053 1.00 76.56 115 SER A O 1
ATOM 913 N N . ILE A 1 116 ? 9.738 5.213 -28.131 1.00 73.12 116 ILE A N 1
ATOM 914 C CA . ILE A 1 116 ? 8.323 5.375 -27.731 1.00 73.12 116 ILE A CA 1
ATOM 915 C C . ILE A 1 116 ? 7.918 4.406 -26.598 1.00 73.12 116 ILE A C 1
ATOM 917 O O . ILE A 1 116 ? 7.297 4.867 -25.639 1.00 73.12 116 ILE A O 1
ATOM 921 N N . PRO A 1 117 ? 8.299 3.109 -26.621 1.00 71.69 117 PRO A N 1
ATOM 922 C CA . PRO A 1 117 ? 8.020 2.197 -25.511 1.00 71.69 117 PRO A CA 1
ATOM 923 C C . PRO A 1 117 ? 8.593 2.677 -24.173 1.00 71.69 117 PRO A C 1
ATOM 925 O O . PRO A 1 117 ? 7.875 2.686 -23.179 1.00 71.69 117 PRO A O 1
ATOM 928 N N . GLN A 1 118 ? 9.834 3.172 -24.151 1.00 71.62 118 GLN A N 1
ATOM 929 C CA . GLN A 1 118 ? 10.467 3.687 -22.930 1.00 71.62 118 GLN A CA 1
ATOM 930 C C . GLN A 1 118 ? 9.773 4.944 -22.396 1.00 71.62 118 GLN A C 1
ATOM 932 O O . GLN A 1 118 ? 9.696 5.137 -21.185 1.00 71.62 118 GLN A O 1
ATOM 937 N N . ILE A 1 119 ? 9.243 5.800 -23.277 1.00 77.44 119 ILE A N 1
ATOM 938 C CA . ILE A 1 119 ? 8.437 6.956 -22.858 1.00 77.44 119 ILE A CA 1
ATOM 939 C C . ILE A 1 119 ? 7.166 6.472 -22.154 1.00 77.44 119 ILE A C 1
ATOM 941 O O . ILE A 1 119 ? 6.876 6.922 -21.047 1.00 77.44 119 ILE A O 1
ATOM 945 N N . CYS A 1 120 ? 6.432 5.532 -22.757 1.00 75.56 120 CYS A N 1
ATOM 946 C CA . CYS A 1 120 ? 5.218 4.973 -22.159 1.00 75.56 120 CYS A CA 1
ATOM 947 C C . CYS A 1 120 ? 5.496 4.298 -20.807 1.00 75.56 120 CYS A C 1
ATOM 949 O O . CYS A 1 120 ? 4.768 4.536 -19.843 1.00 75.56 120 CYS A O 1
ATOM 951 N N . GLU A 1 121 ? 6.561 3.504 -20.720 1.00 74.38 121 GLU A N 1
ATOM 952 C CA . GLU A 1 121 ? 7.002 2.840 -19.491 1.00 74.38 121 GLU A CA 1
ATOM 953 C C . GLU A 1 121 ? 7.334 3.850 -18.383 1.00 74.38 121 GLU A C 1
ATOM 955 O O . GLU A 1 121 ? 6.808 3.749 -17.272 1.00 74.38 121 GLU A O 1
ATOM 960 N N . ASN A 1 122 ? 8.125 4.880 -18.695 1.00 77.00 122 ASN A N 1
ATOM 961 C CA . ASN A 1 122 ? 8.479 5.933 -17.742 1.00 77.00 122 ASN A CA 1
ATOM 962 C C . ASN A 1 122 ? 7.250 6.723 -17.277 1.00 77.00 122 ASN A C 1
ATOM 964 O O . ASN A 1 122 ? 7.110 6.991 -16.083 1.00 77.00 122 ASN A O 1
ATOM 968 N N . CYS A 1 123 ? 6.331 7.064 -18.186 1.00 80.44 123 CYS A N 1
ATOM 969 C CA . CYS A 1 123 ? 5.077 7.727 -17.828 1.00 80.44 123 CYS A CA 1
ATOM 970 C C . CYS A 1 123 ? 4.236 6.874 -16.868 1.00 80.44 123 CYS A C 1
ATOM 972 O O . CYS A 1 123 ? 3.709 7.401 -15.886 1.00 80.44 123 CYS A O 1
ATOM 974 N N . LEU A 1 124 ? 4.136 5.564 -17.114 1.00 78.19 124 LEU A N 1
ATOM 975 C CA . LEU A 1 124 ? 3.416 4.642 -16.233 1.00 78.19 124 LEU A CA 1
ATOM 976 C C . LEU A 1 124 ? 4.064 4.558 -14.850 1.00 78.19 124 LEU A C 1
ATOM 978 O O . LEU A 1 124 ? 3.355 4.639 -13.849 1.00 78.19 124 LEU A O 1
ATOM 982 N N . VAL A 1 125 ? 5.391 4.448 -14.774 1.00 80.06 125 VAL A N 1
ATOM 983 C CA . VAL A 1 125 ? 6.125 4.424 -13.498 1.00 80.06 125 VAL A CA 1
ATOM 984 C C . VAL A 1 125 ? 5.906 5.720 -12.713 1.00 80.06 125 VAL A C 1
ATOM 986 O O . VAL A 1 125 ? 5.552 5.671 -11.534 1.00 80.06 125 VAL A O 1
ATOM 989 N N . ILE A 1 126 ? 6.056 6.875 -13.366 1.00 81.94 126 ILE A N 1
ATOM 990 C CA . ILE A 1 126 ? 5.890 8.196 -12.741 1.00 81.94 126 ILE A CA 1
ATOM 991 C C . ILE A 1 126 ? 4.448 8.418 -12.263 1.00 81.94 126 ILE A C 1
ATOM 993 O O . ILE A 1 126 ? 4.243 9.131 -11.286 1.00 81.94 126 ILE A O 1
ATOM 997 N N . ALA A 1 127 ? 3.446 7.807 -12.898 1.00 81.38 127 ALA A N 1
ATOM 998 C CA . ALA A 1 127 ? 2.055 7.904 -12.456 1.00 81.38 127 ALA A CA 1
ATOM 999 C C . ALA A 1 127 ? 1.710 6.902 -11.338 1.00 81.38 127 ALA A C 1
ATOM 1001 O O . ALA A 1 127 ? 1.091 7.267 -10.335 1.00 81.38 127 ALA A O 1
ATOM 1002 N N . LEU A 1 128 ? 2.096 5.633 -11.499 1.00 78.19 128 LEU A N 1
ATOM 1003 C CA . LEU A 1 128 ? 1.665 4.540 -10.623 1.00 78.19 128 LEU A CA 1
ATOM 1004 C C . LEU A 1 128 ? 2.373 4.552 -9.266 1.00 78.19 128 LEU A C 1
ATOM 1006 O O . LEU A 1 128 ? 1.734 4.262 -8.253 1.00 78.19 128 LEU A O 1
ATOM 1010 N N . VAL A 1 129 ? 3.660 4.909 -9.227 1.00 80.81 129 VAL A N 1
ATOM 1011 C CA . VAL A 1 129 ? 4.446 4.902 -7.983 1.00 80.81 129 VAL A CA 1
ATOM 1012 C C . VAL A 1 129 ? 3.957 5.962 -6.982 1.00 80.81 129 VAL A C 1
ATOM 1014 O O . VAL A 1 129 ? 3.712 5.622 -5.826 1.00 80.81 129 VAL A O 1
ATOM 1017 N N . PRO A 1 130 ? 3.723 7.232 -7.359 1.00 80.38 130 PRO A N 1
ATOM 1018 C CA . PRO A 1 130 ? 3.143 8.201 -6.429 1.00 80.38 130 PRO A CA 1
ATOM 1019 C C . PRO A 1 130 ? 1.719 7.832 -6.008 1.00 80.38 130 PRO A C 1
ATOM 1021 O O . PRO A 1 130 ? 1.358 8.005 -4.843 1.00 80.38 130 PRO A O 1
ATOM 1024 N N . ALA A 1 131 ? 0.911 7.293 -6.928 1.00 80.69 131 ALA A N 1
ATOM 1025 C CA . ALA A 1 131 ? -0.452 6.874 -6.621 1.00 80.69 131 ALA A CA 1
ATOM 1026 C C . ALA A 1 131 ? -0.486 5.758 -5.562 1.00 80.69 131 ALA A C 1
ATOM 1028 O O . ALA A 1 131 ? -1.282 5.835 -4.622 1.00 80.69 131 ALA A O 1
ATOM 1029 N N . SER A 1 132 ? 0.397 4.756 -5.660 1.00 78.00 132 SER A N 1
ATOM 1030 C CA . SER A 1 132 ? 0.487 3.668 -4.677 1.00 78.00 132 SER A CA 1
ATOM 1031 C C . SER A 1 132 ? 0.866 4.192 -3.283 1.00 78.00 132 SER A C 1
ATOM 1033 O O . SER A 1 132 ? 0.225 3.830 -2.291 1.00 78.00 132 SER A O 1
ATOM 1035 N N . ILE A 1 133 ? 1.830 5.118 -3.210 1.00 79.94 133 ILE A N 1
ATOM 1036 C CA . ILE A 1 133 ? 2.255 5.772 -1.962 1.00 79.94 133 ILE A CA 1
ATOM 1037 C C . ILE A 1 133 ? 1.098 6.555 -1.339 1.00 79.94 133 ILE A C 1
ATOM 1039 O O . ILE A 1 133 ? 0.803 6.378 -0.155 1.00 79.94 133 ILE A O 1
ATOM 1043 N N . LEU A 1 134 ? 0.417 7.396 -2.123 1.00 82.69 134 LEU A N 1
ATOM 1044 C CA . LEU A 1 134 ? -0.692 8.219 -1.633 1.00 82.69 134 LEU A CA 1
ATOM 1045 C C . LEU A 1 134 ? -1.825 7.370 -1.057 1.00 82.69 134 LEU A C 1
ATOM 1047 O O . LEU A 1 134 ? -2.375 7.720 -0.009 1.00 82.69 134 LEU A O 1
ATOM 1051 N N . VAL A 1 135 ? -2.157 6.250 -1.705 1.00 79.75 135 VAL A N 1
ATOM 1052 C CA . VAL A 1 135 ? -3.180 5.317 -1.214 1.00 79.75 135 VAL A CA 1
ATOM 1053 C C . VAL A 1 135 ? -2.763 4.715 0.127 1.00 79.75 135 VAL A C 1
ATOM 1055 O O . VAL A 1 135 ? -3.545 4.777 1.079 1.00 79.75 135 VAL A O 1
ATOM 1058 N N . ILE A 1 136 ? -1.544 4.179 0.236 1.00 78.56 136 ILE A N 1
ATOM 1059 C CA . ILE A 1 136 ? -1.061 3.554 1.477 1.00 78.56 136 ILE A CA 1
ATOM 1060 C C . ILE A 1 136 ? -1.019 4.575 2.618 1.00 78.56 136 ILE A C 1
ATOM 1062 O O . ILE A 1 136 ? -1.571 4.317 3.689 1.00 78.56 136 ILE A O 1
ATOM 1066 N N . VAL A 1 137 ? -0.424 5.748 2.385 1.00 80.25 137 VAL A N 1
ATOM 1067 C CA . VAL A 1 137 ? -0.276 6.798 3.406 1.00 80.25 137 VAL A CA 1
ATOM 1068 C C . VAL A 1 137 ? -1.641 7.300 3.875 1.00 80.25 137 VAL A C 1
ATOM 1070 O O . VAL A 1 137 ? -1.883 7.403 5.079 1.00 80.25 137 VAL A O 1
ATOM 1073 N N . SER A 1 138 ? -2.563 7.554 2.942 1.00 75.31 138 SER A N 1
ATOM 1074 C CA . SER A 1 138 ? -3.910 8.024 3.279 1.00 75.31 138 SER A CA 1
ATOM 1075 C C . SER A 1 138 ? -4.693 6.987 4.083 1.00 75.31 138 SER A C 1
ATOM 1077 O O . SER A 1 138 ? -5.386 7.342 5.037 1.00 75.31 138 SER A O 1
ATO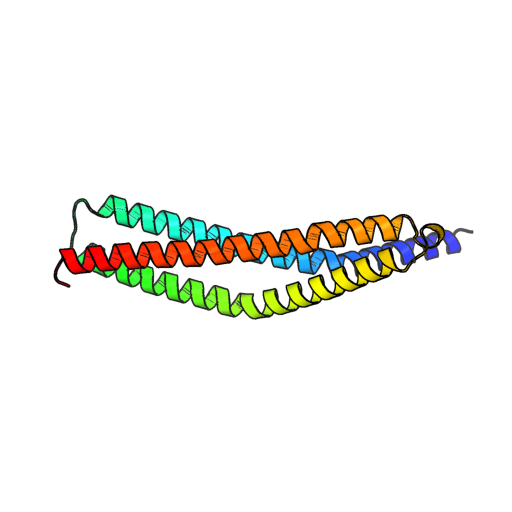M 1079 N N . CYS A 1 139 ? -4.592 5.704 3.727 1.00 77.38 139 CYS A N 1
ATOM 1080 C CA . CYS A 1 139 ? -5.295 4.643 4.449 1.00 77.38 139 CYS A CA 1
ATOM 1081 C C . CYS A 1 139 ? -4.693 4.413 5.842 1.00 77.38 139 CYS A C 1
ATOM 1083 O O . CYS A 1 139 ? -5.440 4.349 6.818 1.00 77.38 139 CYS A O 1
ATOM 1085 N N . ALA A 1 140 ? -3.363 4.382 5.964 1.00 77.12 140 ALA A N 1
ATOM 1086 C CA . ALA A 1 140 ? -2.687 4.264 7.256 1.00 77.12 140 ALA A CA 1
ATOM 1087 C C . ALA A 1 140 ? -3.027 5.439 8.195 1.00 77.12 140 ALA A C 1
ATOM 1089 O O . ALA A 1 140 ? -3.320 5.231 9.373 1.00 77.12 140 ALA A O 1
ATOM 1090 N N . SER A 1 141 ? -3.066 6.667 7.665 1.00 79.69 141 SER A N 1
ATOM 1091 C CA . SER A 1 141 ? -3.458 7.860 8.425 1.00 79.69 141 SER A CA 1
ATOM 1092 C C . SER A 1 141 ? -4.900 7.773 8.944 1.00 79.69 141 SER A C 1
ATOM 1094 O O . SER A 1 141 ? -5.156 8.066 10.115 1.00 79.69 141 SER A O 1
ATOM 1096 N N . LYS A 1 142 ? -5.842 7.304 8.112 1.00 77.88 142 LYS A N 1
ATOM 1097 C CA . LYS A 1 142 ? -7.245 7.120 8.518 1.00 77.88 142 LYS A CA 1
ATOM 1098 C C . LYS A 1 142 ? -7.400 6.122 9.661 1.00 77.88 142 LYS A C 1
ATOM 1100 O O . LYS A 1 142 ? -8.160 6.398 10.583 1.00 77.88 142 LYS A O 1
ATOM 1105 N N . ILE A 1 143 ? -6.672 5.006 9.636 1.00 77.25 143 ILE A N 1
ATOM 1106 C CA . ILE A 1 143 ? -6.710 4.010 10.718 1.00 77.25 143 ILE A CA 1
ATOM 1107 C C . ILE A 1 143 ? -6.260 4.637 12.041 1.00 77.25 143 ILE A C 1
ATOM 1109 O O . ILE A 1 143 ? -6.956 4.497 13.046 1.00 77.25 143 ILE A O 1
ATOM 1113 N N . GLY A 1 144 ? -5.157 5.394 12.033 1.00 78.88 144 GLY A N 1
ATOM 1114 C CA . GLY A 1 144 ? -4.677 6.107 13.221 1.00 78.88 144 GLY A CA 1
ATOM 1115 C C . GLY A 1 144 ? -5.710 7.088 13.786 1.00 78.88 144 GLY A C 1
ATOM 1116 O O . GLY A 1 144 ? -5.984 7.078 14.986 1.00 78.88 144 GLY A O 1
ATOM 1117 N N . LEU A 1 145 ? -6.352 7.876 12.917 1.00 80.31 145 LEU A N 1
ATOM 1118 C CA . LEU A 1 145 ? -7.421 8.800 13.317 1.00 80.31 145 LEU A CA 1
ATOM 1119 C C . LEU A 1 145 ? -8.637 8.076 13.911 1.00 80.31 145 LEU A C 1
ATOM 1121 O O . LEU A 1 145 ? -9.206 8.550 14.895 1.00 80.31 145 LEU A O 1
ATOM 1125 N N . GLN A 1 146 ? -9.055 6.947 13.331 1.00 76.88 146 GLN A N 1
ATOM 1126 C CA . GLN A 1 146 ? -10.192 6.184 13.854 1.00 76.88 146 GLN A CA 1
ATOM 1127 C C . GLN A 1 146 ? -9.870 5.538 15.205 1.00 76.88 146 GLN A C 1
ATOM 1129 O O . GLN A 1 146 ? -10.703 5.600 16.107 1.00 76.88 146 GLN A O 1
ATOM 1134 N N . HIS A 1 147 ? -8.657 5.009 15.393 1.00 80.69 147 HIS A N 1
ATOM 1135 C CA . HIS A 1 147 ? -8.219 4.523 16.706 1.00 80.69 147 HIS A CA 1
ATOM 1136 C C . HIS A 1 147 ? -8.301 5.614 17.772 1.00 80.69 147 HIS A C 1
ATOM 1138 O O . HIS A 1 147 ? -8.932 5.400 18.805 1.00 80.69 147 HIS A O 1
ATOM 1144 N N . GLN A 1 148 ? -7.765 6.803 17.485 1.00 83.31 148 GLN A N 1
ATOM 1145 C CA . GLN A 1 148 ? -7.808 7.925 18.422 1.00 83.31 148 GLN A CA 1
ATOM 1146 C C . GLN A 1 148 ? -9.252 8.310 18.792 1.00 83.31 148 GLN A C 1
ATOM 1148 O O . GLN A 1 148 ? -9.562 8.535 19.962 1.00 83.31 148 GLN A O 1
ATOM 1153 N N . LYS A 1 149 ? -10.171 8.344 17.817 1.00 80.56 149 LYS A N 1
ATOM 1154 C CA . LYS A 1 149 ? -11.595 8.636 18.068 1.00 80.56 149 LYS A CA 1
ATOM 1155 C C . LYS A 1 149 ? -12.273 7.584 18.944 1.00 80.56 149 LYS A C 1
ATOM 1157 O O . LYS A 1 149 ? -13.069 7.936 19.821 1.00 80.56 149 LYS A O 1
ATOM 1162 N N . ILE A 1 150 ? -11.984 6.305 18.708 1.00 79.50 150 ILE A N 1
ATOM 1163 C CA . ILE A 1 150 ? -12.557 5.204 19.488 1.00 79.50 150 ILE A CA 1
ATOM 1164 C C . ILE A 1 150 ? -12.012 5.227 20.920 1.00 79.50 150 ILE A C 1
ATOM 1166 O O . ILE A 1 150 ? -12.796 5.113 21.860 1.00 79.50 150 ILE A O 1
ATOM 1170 N N . GLU A 1 151 ? -10.711 5.456 21.101 1.00 83.62 151 GLU A N 1
ATOM 1171 C CA . GLU A 1 151 ? -10.077 5.574 22.418 1.00 83.62 151 GLU A CA 1
ATOM 1172 C C . GLU A 1 151 ? -10.671 6.727 23.246 1.00 83.62 151 GLU A C 1
ATOM 1174 O O . GLU A 1 151 ? -11.044 6.545 24.410 1.00 83.62 151 GLU A O 1
ATOM 1179 N N . ILE A 1 152 ? -10.852 7.901 22.632 1.00 84.62 152 ILE A N 1
ATOM 1180 C CA . ILE A 1 152 ? -11.516 9.046 23.275 1.00 84.62 152 ILE A CA 1
ATOM 1181 C C . ILE A 1 152 ? -12.959 8.686 23.661 1.00 84.62 152 ILE A C 1
ATOM 1183 O O . ILE A 1 152 ? -13.402 8.971 24.770 1.00 84.62 152 ILE A O 1
ATOM 1187 N N . SER A 1 153 ? -13.698 8.014 22.779 1.00 80.31 153 SER A N 1
ATOM 1188 C CA . SER A 1 153 ? -15.095 7.647 23.057 1.00 80.31 153 SER A CA 1
ATOM 1189 C C . SER A 1 153 ? -15.207 6.639 24.199 1.00 80.31 153 SER A C 1
ATOM 1191 O O . SER A 1 153 ? -16.030 6.811 25.097 1.00 80.31 153 SER A O 1
ATOM 1193 N N . LEU A 1 154 ? -14.351 5.615 24.206 1.00 80.56 154 LEU A N 1
ATOM 1194 C CA . LEU A 1 154 ? -14.314 4.600 25.258 1.00 80.56 154 LEU A CA 1
ATOM 1195 C C . LEU A 1 154 ? -13.868 5.177 26.603 1.00 80.56 154 LEU A C 1
ATOM 1197 O O . LEU A 1 154 ? -14.444 4.814 27.627 1.00 80.56 154 LEU A O 1
ATOM 1201 N N . SER A 1 155 ? -12.892 6.088 26.623 1.00 82.56 155 SER A N 1
ATOM 1202 C CA . SER A 1 155 ? -12.463 6.756 27.861 1.00 82.56 155 SER A CA 1
ATOM 1203 C C . SER A 1 155 ? -13.555 7.661 28.447 1.00 82.56 155 SER A C 1
ATOM 1205 O O . SER A 1 155 ? -13.767 7.649 29.661 1.00 82.56 155 SER A O 1
ATOM 1207 N N . LEU A 1 156 ? -14.320 8.365 27.605 1.00 80.62 156 LEU A N 1
ATOM 1208 C CA . LEU A 1 156 ? -15.494 9.140 28.030 1.00 80.62 156 LEU A CA 1
ATOM 1209 C C . LEU A 1 156 ? -16.641 8.253 28.542 1.00 80.62 156 LEU A C 1
ATOM 1211 O O . LEU A 1 156 ? -17.312 8.596 29.514 1.00 80.62 156 LEU A O 1
ATOM 1215 N N . LEU A 1 157 ? -16.882 7.107 27.903 1.00 74.94 157 LEU A N 1
ATOM 1216 C CA . LEU A 1 157 ? -17.871 6.123 28.358 1.00 74.94 157 LEU A CA 1
ATOM 1217 C C . LEU A 1 157 ? -17.477 5.519 29.710 1.00 74.94 157 LEU A C 1
ATOM 1219 O O . LEU A 1 157 ? -18.317 5.370 30.597 1.00 74.94 157 LEU A O 1
ATOM 1223 N N . ARG A 1 158 ? -16.187 5.213 29.878 1.00 78.06 158 ARG A N 1
ATOM 1224 C CA . ARG A 1 158 ? -15.612 4.697 31.120 1.00 78.06 158 ARG A CA 1
ATOM 1225 C C . ARG A 1 158 ? -15.802 5.669 32.282 1.00 78.06 158 ARG A C 1
ATOM 1227 O O . ARG A 1 158 ? -16.283 5.263 33.338 1.00 78.06 158 ARG A O 1
ATOM 1234 N N . SER A 1 159 ? -15.467 6.945 32.075 1.00 78.38 159 SER A N 1
ATOM 1235 C CA . SER A 1 159 ? -15.586 7.973 33.114 1.00 78.38 159 SER A CA 1
ATOM 1236 C C . SER A 1 159 ? -17.038 8.219 33.526 1.00 78.38 159 SER A C 1
ATOM 1238 O O . SER A 1 159 ? -17.316 8.339 34.715 1.00 78.38 159 SER A O 1
ATOM 1240 N N . LYS A 1 160 ? -17.988 8.196 32.579 1.00 74.75 160 LYS A N 1
ATOM 1241 C CA . LYS A 1 160 ? -19.430 8.308 32.876 1.00 74.75 160 LYS A CA 1
ATOM 1242 C C . LYS A 1 160 ? -19.987 7.147 33.709 1.00 74.75 160 LYS A C 1
ATOM 1244 O O . LYS A 1 160 ? -20.983 7.333 34.401 1.00 74.75 160 LYS A O 1
ATOM 1249 N N . LEU A 1 161 ? -19.380 5.962 33.634 1.00 69.94 161 LEU A N 1
ATOM 1250 C CA . LEU A 1 161 ? -19.827 4.751 34.335 1.00 69.94 161 LEU A CA 1
ATOM 1251 C C . LEU A 1 161 ? -19.057 4.460 35.636 1.00 69.94 161 LEU A C 1
ATOM 1253 O O . LEU A 1 161 ? -19.319 3.426 36.250 1.00 69.94 161 LEU A O 1
ATOM 1257 N N . ASN A 1 162 ? -18.140 5.343 36.064 1.00 66.12 162 ASN A N 1
ATOM 1258 C CA . ASN A 1 162 ? -17.261 5.147 37.229 1.00 66.12 162 ASN A CA 1
ATOM 1259 C C . ASN A 1 162 ? -16.529 3.785 37.215 1.00 66.12 162 ASN A C 1
ATOM 1261 O O . ASN A 1 162 ? -16.533 3.056 38.211 1.00 66.12 162 ASN A O 1
ATOM 1265 N N . LEU A 1 163 ? -15.946 3.417 36.069 1.00 56.56 163 LEU A N 1
ATOM 1266 C CA . LEU A 1 163 ? -15.264 2.132 35.831 1.00 56.56 163 LEU A CA 1
ATOM 1267 C C . LEU A 1 163 ? -13.744 2.301 35.675 1.00 56.56 163 LEU A C 1
ATOM 1269 O O . LEU A 1 163 ? -13.306 3.365 35.197 1.00 56.56 163 LEU A O 1
#

Secondary structure (DSSP, 8-state):
-HHHHHHHHHHHHHHHHHHIIIIIHHHHHHHHHHHHHHHHHHHHHHHHHHHHHTTSS--HHHHHHHHHHHHHHHHHHHHHHHHHHHHHHHHHHHHHHHHHHHHHHHHHS-GGG--HHHHHHHHHHHHHHHHHHHHHHHHHHHHHHHHHHHHHHHHHHHHHTT-

pLDDT: mean 76.78, std 6.51, range [50.5, 85.88]

Radius of gyration: 24.09 Å; chains: 1; bounding box: 49×31×80 Å